Protein AF-A0A955SHJ6-F1 (afdb_monomer_lite)

Foldseek 3Di:
DQDPVQQLDDPDPQDDGNLLLLLLLLLLLQVLQACFQPNHHGPPDPLCNLVNDDVVRVHDGDDSDPVSDDDSVVSVVSNVVSVVNSVVVVVVDDPVQFQPAGPHDDDPVCCVQRVGNVSSVVVSVVSVVVSVVVNVVSRVVVD

Sequence (143 aa):
KVKPEDRFHQLKEGKAHPLWLLGHLANTIDVVGNLWTYNQQPIVAKKYKLKFAPDFANGDPITTDPENYPRWEELLEDYATGFDAFLKNVRETQDAELPESPRGPVREDRKDFFNSIGKNIQVMILHDTHHRGQMAMISKLNG

Secondary structure (DSSP, 8-state):
---GGGTT--SSTTS--HHHHHHHHHHHIIIIIIIIIH-PPP-S-GGGTTTTS-GGGTPPPP---GGGS--HHHHHHHHHHHHHHHHHHHHH--GGGTTSPPSS---GGGTTTS-SHHHHHHHHHHHHHHHHHHHHHHHHH--

Structure (mmCIF, N/CA/C/O backbone):
data_AF-A0A955SHJ6-F1
#
_entry.id   AF-A0A955SHJ6-F1
#
loop_
_atom_site.group_PDB
_atom_site.id
_atom_site.type_symbol
_atom_site.label_atom_id
_atom_site.label_alt_id
_atom_site.label_comp_id
_atom_site.label_asym_id
_atom_site.label_entity_id
_atom_site.label_seq_id
_atom_site.pdbx_PDB_ins_code
_atom_site.Cartn_x
_atom_site.Cartn_y
_atom_site.Cartn_z
_atom_site.occupancy
_atom_site.B_iso_or_equiv
_atom_site.auth_seq_id
_atom_site.auth_comp_id
_atom_site.auth_asym_id
_atom_site.auth_atom_id
_atom_site.pdbx_PDB_model_nu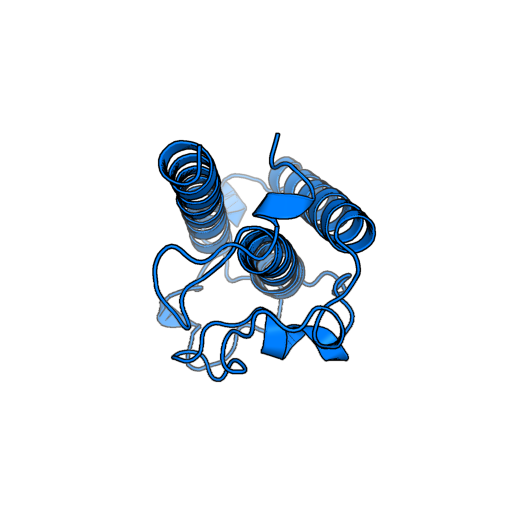m
ATOM 1 N N . LYS A 1 1 ? 19.490 -0.659 -5.091 1.00 71.00 1 LYS A N 1
ATOM 2 C CA . LYS A 1 1 ? 18.636 0.411 -5.663 1.00 71.00 1 LYS A CA 1
ATOM 3 C C . LYS A 1 1 ? 18.292 -0.008 -7.085 1.00 71.00 1 LYS A C 1
ATOM 5 O O . LYS A 1 1 ? 19.209 -0.441 -7.768 1.00 71.00 1 LYS A O 1
ATOM 10 N N . VAL A 1 2 ? 17.019 0.056 -7.480 1.00 84.75 2 VAL A N 1
ATOM 11 C CA . VAL A 1 2 ? 16.579 -0.268 -8.851 1.00 84.75 2 VAL A CA 1
ATOM 12 C C . VAL A 1 2 ? 17.128 0.799 -9.798 1.00 84.75 2 VAL A C 1
ATOM 14 O O . VAL A 1 2 ? 16.984 1.989 -9.498 1.00 84.75 2 VAL A O 1
ATOM 17 N N . LYS A 1 3 ? 17.795 0.402 -10.887 1.00 89.12 3 LYS A N 1
ATOM 18 C CA . LYS A 1 3 ? 18.323 1.356 -11.871 1.00 89.12 3 LYS A CA 1
ATOM 19 C C . LYS A 1 3 ? 17.189 1.879 -12.768 1.00 89.12 3 LYS A C 1
ATOM 21 O O . LYS A 1 3 ? 16.193 1.171 -12.923 1.00 89.12 3 LYS A O 1
ATOM 26 N N . PRO A 1 4 ? 17.280 3.098 -13.333 1.00 91.00 4 PRO A N 1
ATOM 27 C CA . PRO A 1 4 ? 16.224 3.660 -14.179 1.00 91.00 4 PRO A CA 1
ATOM 28 C C . PRO A 1 4 ? 15.768 2.746 -15.322 1.00 91.00 4 PRO A C 1
ATOM 30 O O . PRO A 1 4 ? 14.566 2.589 -15.528 1.00 91.00 4 PRO A O 1
ATOM 33 N N . GLU A 1 5 ? 16.711 2.095 -15.996 1.00 89.31 5 GLU A N 1
ATOM 34 C CA . GLU A 1 5 ? 16.482 1.153 -17.092 1.00 89.31 5 GLU A CA 1
ATOM 35 C C . GLU A 1 5 ? 15.718 -0.114 -16.664 1.00 89.31 5 GLU A C 1
ATOM 37 O O . GLU A 1 5 ? 15.018 -0.717 -17.473 1.00 89.31 5 GLU A O 1
ATOM 42 N N . ASP A 1 6 ? 15.769 -0.470 -15.378 1.00 91.31 6 ASP A N 1
ATOM 43 C CA . ASP A 1 6 ? 15.144 -1.681 -14.837 1.00 91.31 6 ASP A CA 1
ATOM 44 C C . ASP A 1 6 ? 13.707 -1.440 -14.339 1.00 91.31 6 ASP A C 1
ATOM 46 O O . ASP A 1 6 ? 12.991 -2.385 -14.006 1.00 91.31 6 ASP A O 1
ATOM 50 N N . ARG A 1 7 ? 13.251 -0.180 -14.253 1.00 94.69 7 ARG A N 1
ATOM 51 C CA . ARG A 1 7 ? 11.968 0.191 -13.611 1.00 94.69 7 ARG A CA 1
ATOM 52 C C . ARG A 1 7 ? 10.742 -0.450 -14.277 1.00 94.69 7 ARG A C 1
ATOM 54 O O . ARG A 1 7 ? 9.740 -0.708 -13.601 1.00 94.69 7 ARG A O 1
ATOM 61 N N . PHE A 1 8 ? 10.833 -0.725 -15.575 1.00 95.62 8 PHE A N 1
ATOM 62 C CA . PHE A 1 8 ? 9.786 -1.356 -16.386 1.00 95.62 8 PHE A CA 1
ATOM 63 C C . PHE A 1 8 ? 10.112 -2.802 -16.779 1.00 95.62 8 PHE A C 1
ATOM 65 O O . PHE A 1 8 ? 9.342 -3.425 -17.505 1.00 95.62 8 PHE A O 1
ATOM 72 N N . HIS A 1 9 ? 11.223 -3.362 -16.293 1.00 94.56 9 HIS A N 1
ATOM 73 C CA . HIS A 1 9 ? 11.598 -4.727 -16.629 1.00 94.56 9 HIS A CA 1
ATOM 74 C C . HIS A 1 9 ? 10.624 -5.741 -16.014 1.00 94.56 9 HIS A C 1
ATOM 76 O O . HIS A 1 9 ? 10.391 -5.756 -14.802 1.00 94.56 9 HIS A O 1
ATOM 82 N N . GLN A 1 10 ? 10.093 -6.623 -16.859 1.00 94.25 10 GLN A N 1
ATOM 83 C CA . GLN A 1 10 ? 9.246 -7.742 -16.468 1.00 94.25 10 GLN A CA 1
ATOM 84 C C . GLN A 1 10 ? 10.001 -9.058 -16.682 1.00 94.25 10 GLN A C 1
ATOM 86 O O . GLN A 1 10 ? 10.444 -9.341 -17.791 1.00 94.25 10 GLN A O 1
ATOM 91 N N . LEU A 1 11 ? 10.058 -9.917 -15.656 1.00 92.25 11 LEU A N 1
ATOM 92 C CA . LEU A 1 11 ? 10.607 -11.279 -15.802 1.00 92.25 11 LEU A CA 1
ATOM 93 C C . LEU A 1 11 ? 9.762 -12.156 -16.742 1.00 92.25 11 LEU A C 1
ATOM 95 O O . LEU A 1 11 ? 10.235 -13.150 -17.285 1.00 92.25 11 LEU A O 1
ATOM 99 N N . LYS A 1 12 ? 8.481 -11.808 -16.890 1.00 93.12 12 LYS A N 1
ATOM 100 C CA . LYS A 1 12 ? 7.540 -12.391 -17.843 1.00 93.12 12 LYS A CA 1
ATOM 101 C C . LYS A 1 12 ? 6.519 -11.327 -18.223 1.00 93.12 12 LYS A C 1
ATOM 103 O O . LYS A 1 12 ? 6.046 -10.611 -17.343 1.00 93.12 12 LYS A O 1
ATOM 108 N N . GLU A 1 13 ? 6.155 -11.274 -19.499 1.00 93.00 13 GLU A N 1
ATOM 109 C CA . GLU A 1 13 ? 5.153 -10.339 -20.016 1.00 93.00 13 GLU A CA 1
ATOM 110 C C . GLU A 1 13 ? 3.867 -10.345 -19.171 1.00 93.00 13 GLU A C 1
ATOM 112 O O . GLU A 1 13 ? 3.374 -11.399 -18.747 1.00 93.00 13 GLU A O 1
ATOM 117 N N . GLY A 1 14 ? 3.364 -9.145 -18.875 1.00 91.06 14 GLY A N 1
ATOM 118 C CA . GLY A 1 14 ? 2.160 -8.936 -18.067 1.00 91.06 14 GLY A CA 1
ATOM 119 C C . GLY A 1 14 ? 2.342 -9.207 -16.569 1.00 91.06 14 GLY A C 1
ATOM 120 O O . GLY A 1 14 ? 1.368 -9.177 -15.818 1.00 91.06 14 GLY A O 1
ATOM 121 N N . LYS A 1 15 ? 3.564 -9.491 -16.098 1.00 92.62 15 LYS A N 1
ATOM 122 C CA . LYS A 1 15 ? 3.873 -9.587 -14.664 1.00 92.62 15 LYS A CA 1
ATOM 123 C C . LYS A 1 15 ? 4.396 -8.269 -14.113 1.00 92.62 15 LYS A C 1
ATOM 125 O O . LYS A 1 15 ? 4.802 -7.369 -14.838 1.00 92.62 15 LYS A O 1
ATOM 130 N N . ALA A 1 16 ? 4.352 -8.159 -12.792 1.00 95.06 16 ALA A N 1
ATOM 131 C CA . ALA A 1 16 ? 4.775 -6.962 -12.093 1.00 95.06 16 ALA A CA 1
ATOM 132 C C . ALA A 1 16 ? 6.238 -6.607 -12.413 1.00 95.06 16 ALA A C 1
ATOM 134 O O . ALA A 1 16 ? 7.121 -7.464 -12.353 1.00 95.06 16 ALA A O 1
ATOM 135 N N . HIS A 1 17 ? 6.470 -5.333 -12.720 1.00 95.81 17 HIS A N 1
ATOM 136 C CA . HIS A 1 17 ? 7.790 -4.711 -12.820 1.00 95.81 17 HIS A CA 1
ATOM 137 C C . HIS A 1 17 ? 8.020 -3.791 -11.606 1.00 95.81 17 HIS A C 1
ATOM 139 O O . HIS A 1 17 ? 7.062 -3.481 -10.888 1.00 95.81 17 HIS A O 1
ATOM 145 N N . PRO A 1 18 ? 9.256 -3.329 -11.337 1.00 96.81 18 PRO A N 1
ATOM 146 C CA . PRO A 1 18 ? 9.554 -2.559 -10.130 1.00 96.81 18 PRO A CA 1
ATOM 147 C C . PRO A 1 18 ? 8.703 -1.299 -9.941 1.00 96.81 18 PRO A C 1
ATOM 149 O O . PRO A 1 18 ? 8.295 -1.015 -8.819 1.00 96.81 18 PRO A O 1
ATOM 152 N N . LEU A 1 19 ? 8.399 -0.557 -11.012 1.00 97.19 19 LEU A N 1
ATOM 153 C CA . LEU A 1 19 ? 7.551 0.637 -10.919 1.00 97.19 19 LEU A CA 1
ATOM 154 C C . LEU A 1 19 ? 6.113 0.286 -10.522 1.00 97.19 19 LEU A C 1
ATOM 156 O O . LEU A 1 19 ? 5.551 0.930 -9.638 1.00 97.19 19 LEU A O 1
ATOM 160 N N . TRP A 1 20 ? 5.547 -0.772 -11.109 1.00 97.62 20 TRP A N 1
ATOM 161 C CA . TRP A 1 20 ? 4.229 -1.261 -10.713 1.00 97.62 20 TRP A CA 1
ATOM 162 C C . TRP A 1 20 ? 4.226 -1.721 -9.256 1.00 97.62 20 TRP A C 1
ATOM 164 O O . TRP A 1 20 ? 3.305 -1.391 -8.521 1.00 97.62 20 TRP A O 1
ATOM 174 N N . LEU A 1 21 ? 5.270 -2.429 -8.807 1.00 97.62 21 LEU A N 1
ATOM 175 C CA . LEU A 1 21 ? 5.382 -2.895 -7.420 1.00 97.62 21 LEU A CA 1
ATOM 176 C C . LEU A 1 21 ? 5.468 -1.742 -6.422 1.00 97.62 21 LEU A C 1
ATOM 178 O O . LEU A 1 21 ? 4.824 -1.803 -5.379 1.00 97.62 21 LEU A O 1
ATOM 182 N N . LEU A 1 22 ? 6.220 -0.687 -6.738 1.00 97.81 22 LEU A N 1
ATOM 183 C CA . LEU A 1 22 ? 6.290 0.496 -5.887 1.00 97.81 22 LEU A CA 1
ATOM 184 C C . LEU A 1 22 ? 4.925 1.189 -5.784 1.00 97.81 22 LEU A C 1
ATOM 186 O O . LEU A 1 22 ? 4.476 1.491 -4.681 1.00 97.81 22 LEU A O 1
ATOM 190 N N . GLY A 1 23 ? 4.234 1.383 -6.908 1.00 97.62 23 GLY A N 1
ATOM 191 C CA . GLY A 1 23 ? 2.886 1.948 -6.889 1.00 97.62 23 GLY A CA 1
ATOM 192 C C . GLY A 1 23 ? 1.856 1.032 -6.223 1.00 97.62 23 GLY A C 1
ATOM 193 O O . GLY A 1 23 ? 0.975 1.515 -5.518 1.00 97.62 23 GLY A O 1
ATOM 194 N N . HIS A 1 24 ? 1.993 -0.289 -6.358 1.00 97.81 24 HIS A N 1
ATOM 195 C CA . HIS A 1 24 ? 1.178 -1.279 -5.651 1.00 97.81 24 HIS A CA 1
ATOM 196 C C . HIS A 1 24 ? 1.362 -1.187 -4.138 1.00 97.81 24 HIS A C 1
ATOM 198 O O . HIS A 1 24 ? 0.376 -1.188 -3.399 1.00 97.81 24 HIS A O 1
ATOM 204 N N . LEU A 1 25 ? 2.604 -1.051 -3.673 1.00 97.94 25 LEU A N 1
ATOM 205 C CA . LEU A 1 25 ? 2.914 -0.815 -2.267 1.00 97.94 25 LEU A CA 1
ATOM 206 C C . LEU A 1 25 ? 2.309 0.506 -1.780 1.00 97.94 25 LEU A C 1
ATOM 208 O O . LEU A 1 25 ? 1.592 0.494 -0.781 1.00 97.94 25 LEU A O 1
ATOM 212 N N . ALA A 1 26 ? 2.519 1.606 -2.513 1.00 98.00 26 ALA A N 1
ATOM 213 C CA . ALA A 1 26 ? 1.952 2.921 -2.198 1.00 98.00 26 ALA A CA 1
ATOM 214 C C . ALA A 1 26 ? 0.417 2.883 -2.111 1.00 98.00 26 ALA A C 1
ATOM 216 O O . ALA A 1 26 ? -0.178 3.326 -1.135 1.00 98.00 26 ALA A O 1
ATOM 217 N N . ASN A 1 27 ? -0.248 2.286 -3.097 1.00 97.31 27 ASN A N 1
ATOM 218 C CA . ASN A 1 27 ? -1.703 2.182 -3.115 1.00 97.31 27 ASN A CA 1
ATOM 219 C C . ASN A 1 27 ? -2.234 1.261 -2.006 1.00 97.31 27 ASN A C 1
ATOM 221 O O . ASN A 1 27 ? -3.267 1.552 -1.408 1.00 97.31 27 ASN A O 1
ATOM 225 N N . THR A 1 28 ? -1.548 0.155 -1.706 1.00 96.94 28 THR A N 1
ATOM 226 C CA . THR A 1 28 ? -2.023 -0.793 -0.686 1.00 96.94 28 THR A CA 1
ATOM 227 C C . THR A 1 28 ? -1.870 -0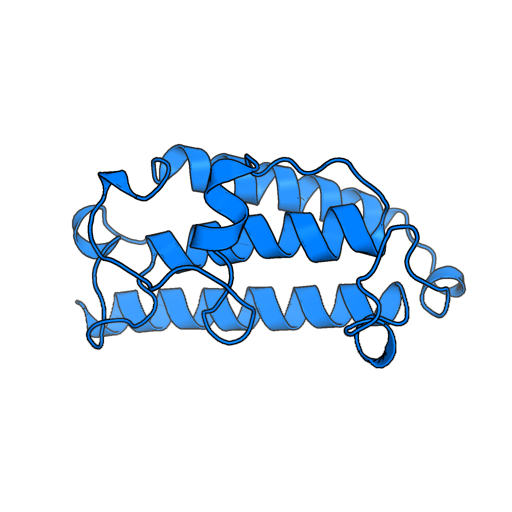.224 0.721 1.00 96.94 28 THR A C 1
ATOM 229 O O . THR A 1 28 ? -2.808 -0.341 1.509 1.00 96.94 28 THR A O 1
ATOM 232 N N . ILE A 1 29 ? -0.751 0.444 1.037 1.00 97.56 29 ILE A N 1
ATOM 233 C CA . ILE A 1 29 ? -0.592 1.121 2.334 1.00 97.56 29 ILE A CA 1
ATOM 234 C C . ILE A 1 29 ? -1.634 2.225 2.510 1.00 97.56 29 ILE A C 1
ATOM 236 O O . ILE A 1 29 ? -2.207 2.368 3.586 1.00 97.56 29 ILE A O 1
ATOM 240 N N . ASP A 1 30 ? -1.951 2.938 1.435 1.00 96.38 30 ASP A N 1
ATOM 241 C CA . ASP A 1 30 ? -2.912 4.029 1.448 1.00 96.38 30 ASP A CA 1
ATOM 242 C C . ASP A 1 30 ? -4.363 3.540 1.612 1.00 96.38 30 ASP A C 1
ATOM 244 O O . ASP A 1 30 ? -5.136 4.077 2.405 1.00 96.38 30 ASP A O 1
ATOM 248 N N . VAL A 1 31 ? -4.741 2.463 0.917 1.00 95.69 31 VAL A N 1
ATOM 249 C CA . VAL A 1 31 ? -6.095 1.897 0.995 1.00 95.69 31 VAL A CA 1
ATOM 250 C C . VAL A 1 31 ? -6.295 1.069 2.260 1.00 95.69 31 VAL A C 1
ATOM 252 O O . VAL A 1 31 ? -7.256 1.294 2.989 1.00 95.69 31 VAL A O 1
ATOM 255 N N . VAL A 1 32 ? -5.431 0.092 2.524 1.00 96.62 32 VAL A N 1
ATOM 256 C CA . VAL A 1 32 ? -5.635 -0.860 3.624 1.00 96.62 32 VAL A CA 1
ATOM 257 C C . VAL A 1 32 ? -5.120 -0.276 4.935 1.00 96.62 32 VAL A C 1
ATOM 259 O O . VAL A 1 32 ? -5.844 -0.260 5.930 1.00 96.62 32 VAL A O 1
ATOM 262 N N . GLY A 1 33 ? -3.887 0.231 4.944 1.00 97.44 33 GLY A N 1
ATOM 263 C CA . GLY A 1 33 ? -3.273 0.805 6.139 1.00 97.44 33 GLY A CA 1
ATOM 264 C C . GLY A 1 33 ? -3.964 2.098 6.565 1.00 97.44 33 GLY A C 1
ATOM 265 O O . GLY A 1 33 ? -4.550 2.171 7.638 1.00 97.44 33 GLY A O 1
ATOM 266 N N . ASN A 1 34 ? -3.950 3.118 5.718 1.00 98.06 34 ASN A N 1
ATOM 267 C CA . ASN A 1 34 ? -4.423 4.448 6.093 1.00 98.06 34 ASN A CA 1
ATOM 268 C C . ASN A 1 34 ? -5.952 4.553 6.066 1.00 98.06 34 ASN A C 1
ATOM 270 O O . ASN A 1 34 ? -6.563 4.854 7.095 1.00 98.06 34 ASN A O 1
ATOM 274 N N . LEU A 1 35 ? -6.589 4.273 4.927 1.00 97.62 35 LEU A N 1
ATOM 275 C CA . LEU A 1 35 ? -8.033 4.449 4.785 1.00 97.62 35 LEU A CA 1
ATOM 276 C C . LEU A 1 35 ? -8.829 3.402 5.570 1.00 97.62 35 LEU A C 1
ATOM 278 O O . LEU A 1 35 ? -9.644 3.768 6.404 1.00 97.62 35 LEU A O 1
ATOM 282 N N . TRP A 1 36 ? -8.644 2.107 5.327 1.00 97.69 36 TRP A N 1
ATOM 283 C CA . TRP A 1 36 ? -9.484 1.083 5.958 1.00 97.69 36 TRP A CA 1
ATOM 284 C C . TRP A 1 36 ? -9.195 0.917 7.446 1.00 97.69 36 TRP A C 1
ATOM 286 O O . TRP A 1 36 ? -10.131 0.834 8.236 1.00 97.69 36 TRP A O 1
ATOM 296 N N . THR A 1 37 ? -7.923 0.888 7.845 1.00 98.19 37 THR A N 1
ATOM 297 C CA . THR A 1 37 ? -7.566 0.641 9.252 1.00 98.19 37 THR A CA 1
ATOM 298 C C . THR A 1 37 ? -7.782 1.872 10.121 1.00 98.19 37 THR A C 1
ATOM 300 O O . THR A 1 37 ? -8.379 1.757 11.190 1.00 98.19 37 THR A O 1
ATOM 303 N N . TYR A 1 38 ? -7.367 3.049 9.646 1.00 98.31 38 TYR A N 1
ATOM 304 C CA . TYR A 1 38 ? -7.324 4.270 10.457 1.00 98.31 38 TYR A CA 1
ATOM 305 C C . TYR A 1 38 ? -8.221 5.410 9.961 1.00 98.31 38 TYR A C 1
ATOM 307 O O . TYR A 1 38 ? -8.188 6.498 10.538 1.00 98.31 38 TYR A O 1
ATOM 315 N N . ASN A 1 39 ? -9.038 5.175 8.928 1.00 97.88 39 ASN A N 1
ATOM 316 C CA . ASN A 1 39 ? -9.947 6.163 8.336 1.00 97.88 39 ASN A CA 1
ATOM 317 C C . ASN A 1 39 ? -9.258 7.467 7.897 1.00 97.88 39 ASN A C 1
ATOM 319 O O . ASN A 1 39 ? -9.823 8.555 8.003 1.00 97.88 39 ASN A O 1
ATOM 323 N N . GLN A 1 40 ? -8.015 7.363 7.432 1.00 97.50 40 GLN A N 1
ATOM 324 C CA . GLN A 1 40 ? -7.250 8.498 6.929 1.00 97.50 40 GLN A CA 1
ATOM 325 C C . GLN A 1 40 ? -7.553 8.759 5.451 1.00 97.50 40 GLN A C 1
ATOM 327 O O . GLN A 1 40 ? -7.968 7.865 4.709 1.00 97.50 40 GLN A O 1
ATOM 332 N N . GLN A 1 41 ? -7.345 10.003 5.019 1.00 94.00 41 GLN A N 1
ATOM 333 C CA . GLN A 1 41 ? -7.543 10.368 3.620 1.00 94.00 41 GLN A CA 1
ATOM 334 C C . GLN A 1 41 ? -6.459 9.744 2.728 1.00 94.00 41 GLN A C 1
ATOM 336 O O . GLN A 1 41 ? -5.283 9.824 3.083 1.00 94.00 41 GLN A O 1
ATOM 341 N N . PRO A 1 42 ? -6.837 9.167 1.572 1.00 91.00 42 PRO A N 1
ATOM 342 C CA . PRO A 1 42 ? -5.879 8.611 0.627 1.00 91.00 42 PRO A CA 1
ATOM 343 C C . PRO A 1 42 ? -4.944 9.673 0.033 1.00 91.00 42 PRO A C 1
ATOM 345 O O . PRO A 1 42 ? -5.411 10.728 -0.402 1.00 91.00 42 PRO A O 1
ATOM 348 N N . ILE A 1 43 ? -3.655 9.360 -0.051 1.00 94.00 43 ILE A N 1
ATOM 349 C CA . ILE A 1 43 ? -2.605 10.159 -0.699 1.00 94.00 43 ILE A CA 1
ATOM 350 C C . ILE A 1 43 ? -2.524 9.839 -2.195 1.00 94.00 43 ILE A C 1
ATOM 352 O O . ILE A 1 43 ? -2.450 10.748 -3.023 1.00 94.00 43 ILE A O 1
ATOM 356 N N . VAL A 1 44 ? -2.605 8.556 -2.567 1.00 93.56 44 VAL A N 1
ATOM 357 C CA . VAL A 1 44 ? -2.443 8.126 -3.960 1.00 93.56 44 VAL A CA 1
ATOM 358 C C . VAL A 1 44 ? -3.607 8.649 -4.794 1.00 93.56 44 VAL A C 1
ATOM 360 O O . VAL A 1 44 ? -4.787 8.361 -4.536 1.00 93.56 44 VAL A O 1
ATOM 363 N N . ALA A 1 45 ? -3.275 9.396 -5.849 1.00 93.00 45 ALA A N 1
ATOM 364 C CA . ALA A 1 45 ? -4.270 10.027 -6.701 1.00 93.00 45 ALA A CA 1
ATOM 365 C C . ALA A 1 45 ? -5.257 8.996 -7.273 1.00 93.00 45 ALA A C 1
ATOM 367 O O . ALA A 1 45 ? -4.879 7.962 -7.831 1.00 93.00 45 ALA A O 1
ATOM 368 N N . LYS A 1 46 ? -6.557 9.315 -7.199 1.00 92.31 46 LYS A N 1
ATOM 369 C CA . LYS A 1 46 ? -7.657 8.399 -7.552 1.00 92.31 46 LYS A CA 1
ATOM 370 C C . LYS A 1 46 ? -7.501 7.743 -8.931 1.00 92.31 46 LYS A C 1
ATOM 372 O O . LYS A 1 46 ? -7.844 6.573 -9.073 1.00 92.31 46 LYS A O 1
ATOM 377 N N . LYS A 1 47 ? -6.966 8.471 -9.921 1.00 93.50 47 LYS A N 1
ATOM 378 C CA . LYS A 1 47 ? -6.756 7.971 -11.292 1.00 93.50 47 LYS A CA 1
ATOM 379 C C . LYS A 1 47 ? -5.783 6.788 -11.389 1.00 93.50 47 LYS A C 1
ATOM 381 O O . LYS A 1 47 ? -5.866 6.033 -12.348 1.00 93.50 47 LYS A O 1
ATOM 386 N N . TYR A 1 48 ? -4.902 6.602 -10.404 1.00 93.31 48 TYR A N 1
ATOM 387 C CA . TYR A 1 48 ? -3.899 5.534 -10.406 1.00 93.31 48 TYR A CA 1
ATOM 388 C C . TYR A 1 48 ? -4.280 4.323 -9.549 1.00 93.31 48 TYR A C 1
ATOM 390 O O . TYR A 1 48 ? -3.616 3.294 -9.619 1.00 93.31 48 TYR A O 1
ATOM 398 N N . LYS A 1 49 ? -5.372 4.391 -8.776 1.00 91.06 49 LYS A N 1
ATOM 399 C CA . LYS A 1 49 ? -5.751 3.306 -7.854 1.00 91.06 49 LYS A CA 1
ATOM 400 C C . LYS A 1 49 ? -5.962 1.964 -8.556 1.00 91.06 49 LYS A C 1
ATOM 402 O O . LYS A 1 49 ? -5.505 0.941 -8.060 1.00 91.06 49 LYS A O 1
ATOM 407 N N . LEU A 1 50 ? -6.620 1.968 -9.718 1.00 93.56 50 LEU A N 1
ATOM 408 C CA . LEU A 1 50 ? -6.847 0.746 -10.500 1.00 93.56 50 LEU A CA 1
ATOM 409 C C . LEU A 1 50 ? -5.577 0.254 -11.203 1.00 93.56 50 LEU A C 1
ATOM 411 O O . LEU A 1 50 ? -5.401 -0.951 -11.342 1.00 93.56 50 LEU A O 1
ATOM 415 N N . LYS A 1 51 ? -4.653 1.158 -11.557 1.00 94.62 51 LYS A N 1
ATOM 416 C CA . LYS A 1 51 ? -3.353 0.808 -12.158 1.00 94.62 51 LYS A CA 1
ATOM 417 C C . LYS A 1 51 ? -2.482 -0.021 -11.221 1.00 94.62 51 LYS A C 1
ATOM 419 O O . LYS A 1 51 ? -1.672 -0.815 -11.682 1.00 94.62 51 LYS A O 1
ATOM 424 N N . PHE A 1 52 ? -2.655 0.167 -9.915 1.00 96.12 52 PHE A N 1
ATOM 425 C CA . PHE A 1 52 ? -1.875 -0.484 -8.865 1.00 96.12 52 PHE A CA 1
ATOM 426 C C . PHE A 1 52 ? -2.668 -1.517 -8.061 1.00 96.12 52 PHE A C 1
ATOM 428 O O . PHE A 1 52 ? -2.182 -2.022 -7.048 1.00 96.12 52 PHE A O 1
ATOM 435 N N . ALA A 1 53 ? -3.886 -1.844 -8.488 1.00 91.75 53 ALA A N 1
ATOM 436 C CA . ALA A 1 53 ? -4.601 -3.014 -8.006 1.00 91.75 53 ALA A CA 1
ATOM 437 C C . ALA A 1 53 ? -4.234 -4.222 -8.884 1.00 91.75 53 ALA A C 1
ATOM 439 O O . ALA A 1 53 ? -4.014 -4.055 -10.082 1.00 91.75 53 ALA A O 1
ATOM 440 N N . PRO A 1 54 ? -4.148 -5.440 -8.329 1.00 82.94 54 PRO A N 1
ATOM 441 C CA . PRO A 1 54 ? -3.989 -6.626 -9.155 1.00 82.94 54 PRO A CA 1
ATOM 442 C C . PRO A 1 54 ? -5.264 -6.897 -9.968 1.00 82.94 54 PRO A C 1
ATOM 444 O O . PRO A 1 54 ? -6.374 -6.582 -9.535 1.00 82.94 54 PRO A O 1
ATOM 447 N N . ASP A 1 55 ? -5.103 -7.532 -11.124 1.00 76.12 55 ASP A N 1
ATOM 448 C CA . ASP A 1 55 ? -6.175 -7.900 -12.058 1.00 76.12 55 ASP A CA 1
ATOM 449 C C . ASP A 1 55 ? -7.311 -8.696 -11.390 1.00 76.12 55 ASP A C 1
ATOM 451 O O . ASP A 1 55 ? -8.484 -8.345 -11.516 1.00 76.12 55 ASP A O 1
ATOM 455 N N . PHE A 1 56 ? -6.977 -9.695 -10.569 1.00 71.88 56 PHE A N 1
ATOM 456 C CA . PHE A 1 56 ? -7.943 -10.493 -9.805 1.00 71.88 56 PHE A CA 1
ATOM 457 C C . PHE A 1 56 ? -8.714 -9.685 -8.745 1.00 71.88 56 PHE A C 1
ATOM 459 O O . PHE A 1 56 ? -9.653 -10.194 -8.132 1.00 71.88 56 PHE A O 1
ATOM 466 N N . ALA A 1 57 ? -8.314 -8.437 -8.492 1.00 77.06 57 ALA A N 1
ATOM 467 C CA . ALA A 1 57 ? -9.005 -7.487 -7.628 1.00 77.06 57 ALA A CA 1
ATOM 468 C C . ALA A 1 57 ? -9.624 -6.314 -8.414 1.00 77.06 57 ALA A C 1
ATOM 470 O O . ALA A 1 57 ? -9.879 -5.262 -7.823 1.00 77.06 57 ALA A O 1
ATOM 471 N N . ASN A 1 58 ? -9.912 -6.513 -9.708 1.00 85.19 58 ASN A N 1
ATOM 472 C CA . ASN A 1 58 ? -10.447 -5.523 -10.653 1.00 85.19 58 ASN A CA 1
ATOM 473 C C . ASN A 1 58 ? -9.467 -4.387 -10.991 1.00 85.19 58 ASN A C 1
ATOM 475 O O . ASN A 1 58 ? -9.893 -3.260 -11.246 1.00 85.19 58 ASN A O 1
ATOM 479 N N . GLY A 1 59 ? -8.165 -4.666 -10.939 1.00 90.75 59 GLY A N 1
ATOM 480 C CA . GLY A 1 59 ? -7.136 -3.754 -11.424 1.00 90.75 59 GLY A CA 1
ATOM 481 C C . GLY A 1 59 ? -6.990 -3.766 -12.943 1.00 90.75 59 GLY A C 1
ATOM 482 O O . GLY A 1 59 ? -7.433 -4.694 -13.623 1.00 90.75 59 GLY A O 1
ATOM 483 N N . ASP A 1 60 ? -6.336 -2.732 -13.462 1.00 93.38 60 ASP A N 1
ATOM 484 C CA . ASP A 1 60 ? -5.982 -2.653 -14.876 1.00 93.38 60 ASP A CA 1
ATOM 485 C C . ASP A 1 60 ? -4.857 -3.657 -15.204 1.00 93.38 60 ASP A C 1
ATOM 487 O O . ASP A 1 60 ? -4.001 -3.926 -14.353 1.00 93.38 60 ASP A O 1
ATOM 491 N N . PRO A 1 61 ? -4.793 -4.187 -16.441 1.00 92.56 61 PRO A N 1
ATOM 492 C CA . PRO A 1 61 ? -3.670 -5.012 -16.872 1.00 92.56 61 PRO A CA 1
ATOM 493 C C . PRO A 1 61 ? -2.329 -4.283 -16.723 1.00 92.56 61 PRO A C 1
ATOM 495 O O . PRO A 1 61 ? -2.192 -3.117 -17.103 1.00 92.56 61 PRO A O 1
ATOM 498 N N . ILE A 1 62 ? -1.320 -4.992 -16.214 1.00 94.62 62 ILE A N 1
ATOM 499 C CA . ILE A 1 62 ? 0.037 -4.453 -16.080 1.00 94.62 62 ILE A CA 1
ATOM 500 C C . ILE A 1 62 ? 0.626 -4.235 -17.476 1.00 94.62 62 ILE A C 1
ATOM 502 O O . ILE A 1 62 ? 0.730 -5.169 -18.270 1.00 94.62 62 ILE A O 1
ATOM 506 N N . THR A 1 63 ? 1.064 -3.010 -17.744 1.00 93.75 63 THR A N 1
ATOM 507 C CA . THR A 1 63 ? 1.733 -2.598 -18.986 1.00 93.75 63 THR A CA 1
ATOM 508 C C . THR A 1 63 ? 3.132 -2.062 -18.693 1.00 93.75 63 THR A C 1
ATOM 510 O O . THR A 1 63 ? 3.396 -1.627 -17.576 1.00 93.75 63 THR A O 1
ATOM 513 N N . THR A 1 64 ? 4.022 -2.071 -19.683 1.00 94.88 64 THR A N 1
ATOM 514 C CA . THR A 1 64 ? 5.339 -1.413 -19.624 1.00 94.88 64 THR A CA 1
ATOM 515 C C . THR A 1 64 ? 5.328 0.000 -20.215 1.00 94.88 64 THR A C 1
ATOM 517 O O . THR A 1 64 ? 6.380 0.626 -20.302 1.00 94.88 64 THR A O 1
ATOM 520 N N . ASP A 1 65 ? 4.168 0.498 -20.649 1.00 94.75 65 ASP A N 1
ATOM 521 C CA . ASP A 1 65 ? 4.011 1.857 -21.169 1.00 94.75 65 ASP A CA 1
ATOM 522 C C . ASP A 1 65 ? 4.167 2.897 -20.039 1.00 94.75 65 ASP A C 1
ATOM 524 O O . ASP A 1 65 ? 3.357 2.901 -19.104 1.00 94.75 65 ASP A O 1
ATOM 528 N N . PRO A 1 66 ? 5.183 3.779 -20.092 1.00 92.19 66 PRO A N 1
ATOM 529 C CA . PRO A 1 66 ? 5.431 4.759 -19.041 1.00 92.19 66 PRO A CA 1
ATOM 530 C C . PRO A 1 66 ? 4.302 5.784 -18.875 1.00 92.19 66 PRO A C 1
ATOM 532 O O . PRO A 1 66 ? 4.084 6.239 -17.755 1.00 92.19 66 PRO A O 1
ATOM 535 N N . GLU A 1 67 ? 3.539 6.098 -19.927 1.00 93.94 67 GLU A N 1
ATOM 536 C CA . GLU A 1 67 ? 2.452 7.091 -19.874 1.00 93.94 67 GLU A CA 1
ATOM 537 C C . GLU A 1 67 ? 1.249 6.615 -19.040 1.00 93.94 67 GLU A C 1
ATOM 539 O O . GLU A 1 67 ? 0.387 7.402 -18.645 1.00 93.94 67 GLU A O 1
ATOM 544 N N . ASN A 1 68 ? 1.186 5.317 -18.726 1.00 94.06 68 ASN A N 1
ATOM 545 C CA . ASN A 1 68 ? 0.134 4.742 -17.890 1.00 94.06 68 ASN A CA 1
ATOM 546 C C . ASN A 1 68 ? 0.346 4.963 -16.383 1.00 94.06 68 ASN A C 1
ATOM 548 O O . ASN A 1 68 ? -0.572 4.687 -15.600 1.00 94.06 68 ASN A O 1
ATOM 552 N N . TYR A 1 69 ? 1.516 5.451 -15.963 1.00 96.00 69 TYR A N 1
ATOM 553 C CA . TYR A 1 69 ? 1.895 5.539 -14.555 1.00 96.00 69 TYR A CA 1
ATOM 554 C C . TYR A 1 69 ? 2.406 6.934 -14.156 1.00 96.00 69 TYR A C 1
ATOM 556 O O . TYR A 1 69 ? 2.854 7.702 -15.004 1.00 96.00 69 TYR A O 1
ATOM 564 N N . PRO A 1 70 ? 2.379 7.279 -12.852 1.00 96.00 70 PRO A N 1
ATOM 565 C CA . PRO A 1 70 ? 3.146 8.409 -12.341 1.00 96.00 70 PRO A CA 1
ATOM 566 C C . PRO A 1 70 ? 4.646 8.162 -12.499 1.00 96.00 70 PRO A C 1
ATOM 568 O O . PRO A 1 70 ? 5.108 7.028 -12.681 1.00 96.00 70 PRO A O 1
ATOM 571 N N . ARG A 1 71 ? 5.427 9.230 -12.344 1.00 96.62 71 ARG A N 1
ATOM 572 C CA . ARG A 1 71 ? 6.882 9.120 -12.328 1.00 96.62 71 ARG A CA 1
ATOM 573 C C . ARG A 1 71 ? 7.329 8.346 -11.094 1.00 96.62 71 ARG A C 1
ATOM 575 O O . ARG A 1 71 ? 6.696 8.366 -10.041 1.00 96.62 71 ARG A O 1
ATOM 582 N N . TRP A 1 72 ? 8.471 7.683 -11.224 1.00 96.12 72 TRP A N 1
ATOM 583 C CA . TRP A 1 72 ? 9.063 6.887 -10.150 1.00 96.12 72 TRP A CA 1
ATOM 584 C C . TRP A 1 72 ? 9.251 7.685 -8.855 1.00 96.12 72 TRP A C 1
ATOM 586 O O . TRP A 1 72 ? 9.006 7.179 -7.765 1.00 96.12 72 TRP A O 1
ATOM 596 N N . GLU A 1 73 ? 9.700 8.931 -8.977 1.00 96.94 73 GLU A N 1
ATOM 597 C CA . GLU A 1 73 ? 9.972 9.815 -7.849 1.00 96.94 73 GLU A CA 1
ATOM 598 C C . GLU A 1 73 ? 8.679 10.203 -7.114 1.00 96.94 73 GLU A C 1
ATOM 600 O O . GLU A 1 73 ? 8.675 10.229 -5.889 1.00 96.94 73 GLU A O 1
ATOM 605 N N . GLU A 1 74 ? 7.575 10.390 -7.845 1.00 96.88 74 GLU A N 1
ATOM 606 C CA . GLU A 1 74 ? 6.245 10.650 -7.269 1.00 96.88 74 GLU A CA 1
ATOM 607 C C . GLU A 1 74 ? 5.736 9.424 -6.503 1.00 96.88 74 GLU A C 1
ATOM 609 O O . GLU A 1 74 ? 5.242 9.544 -5.391 1.00 96.88 74 GLU A O 1
ATOM 614 N N . LEU A 1 75 ? 5.938 8.220 -7.046 1.00 97.00 75 LEU A N 1
ATOM 615 C CA . LEU A 1 75 ? 5.577 6.980 -6.355 1.00 97.00 75 LEU A CA 1
ATOM 616 C C . LEU A 1 75 ? 6.403 6.729 -5.091 1.00 97.00 75 LEU A C 1
ATOM 618 O O . LEU A 1 75 ? 5.893 6.168 -4.123 1.00 97.00 75 LEU A O 1
ATOM 622 N N . LEU A 1 76 ? 7.684 7.106 -5.101 1.00 97.00 76 LEU A N 1
ATOM 623 C CA . LEU A 1 76 ? 8.528 7.028 -3.910 1.00 97.00 76 LEU A CA 1
ATOM 624 C C . LEU A 1 76 ? 8.026 7.971 -2.818 1.00 97.00 76 LEU A C 1
ATOM 626 O O . LEU A 1 76 ? 8.012 7.577 -1.653 1.00 97.00 76 LEU A O 1
ATOM 630 N N . GLU A 1 77 ? 7.638 9.189 -3.194 1.00 97.94 77 GLU A N 1
ATOM 631 C CA . GLU A 1 77 ? 7.064 10.173 -2.279 1.00 97.94 77 GLU A CA 1
ATOM 632 C C . GLU A 1 77 ? 5.726 9.682 -1.716 1.00 97.94 77 GLU A C 1
ATOM 634 O O . GLU A 1 77 ? 5.605 9.558 -0.499 1.00 97.94 77 GLU A O 1
ATOM 639 N N . ASP A 1 78 ? 4.786 9.271 -2.574 1.00 97.44 78 ASP A N 1
ATOM 640 C CA . ASP A 1 78 ? 3.487 8.717 -2.168 1.00 97.44 78 ASP A CA 1
ATOM 641 C C . ASP A 1 78 ? 3.652 7.534 -1.201 1.00 97.44 78 ASP A C 1
ATOM 643 O O . ASP A 1 78 ? 2.984 7.461 -0.165 1.00 97.44 78 ASP A O 1
ATOM 647 N N . TYR A 1 79 ? 4.569 6.608 -1.511 1.00 97.88 79 TYR A N 1
ATOM 648 C CA . TYR A 1 79 ? 4.859 5.471 -0.643 1.00 97.88 79 TYR A CA 1
ATOM 649 C C . TYR A 1 79 ? 5.437 5.914 0.703 1.00 97.88 79 TYR A C 1
ATOM 651 O O . TYR A 1 79 ? 4.967 5.452 1.740 1.00 97.88 79 TYR A O 1
ATOM 659 N N . ALA A 1 80 ? 6.439 6.798 0.707 1.00 97.94 80 ALA A N 1
ATOM 660 C CA . ALA A 1 80 ? 7.073 7.266 1.936 1.00 97.94 80 ALA A CA 1
ATOM 661 C C . ALA A 1 80 ? 6.072 8.008 2.831 1.00 97.94 80 ALA A C 1
ATOM 663 O O . ALA A 1 80 ? 5.929 7.668 4.003 1.00 97.94 80 ALA A O 1
ATOM 664 N N . THR A 1 81 ? 5.315 8.953 2.268 1.00 98.12 81 THR A N 1
ATOM 665 C CA . THR A 1 81 ? 4.292 9.706 2.999 1.00 98.12 81 THR A CA 1
ATOM 666 C C . THR A 1 81 ? 3.192 8.789 3.530 1.00 98.12 81 THR A C 1
ATOM 668 O O . THR A 1 81 ? 2.811 8.898 4.697 1.00 98.12 81 THR A O 1
ATOM 671 N N . GLY A 1 82 ? 2.702 7.852 2.714 1.00 97.75 82 GLY A N 1
ATOM 672 C CA . GLY A 1 82 ? 1.678 6.896 3.132 1.00 97.75 82 GLY A CA 1
ATOM 673 C C . GLY A 1 82 ? 2.163 5.956 4.229 1.00 97.75 82 GLY A C 1
ATOM 674 O O . GLY A 1 82 ? 1.434 5.705 5.191 1.00 97.75 82 GLY A O 1
ATOM 675 N N . PHE A 1 83 ? 3.399 5.474 4.126 1.00 97.62 83 PHE A N 1
ATOM 676 C CA . PHE A 1 83 ? 3.997 4.600 5.126 1.00 97.62 83 PHE A CA 1
ATOM 677 C C . PHE A 1 83 ? 4.278 5.332 6.440 1.00 97.62 83 PHE A C 1
ATOM 679 O O . PHE A 1 83 ? 3.998 4.783 7.503 1.00 97.62 83 PHE A O 1
ATOM 686 N N . ASP A 1 84 ? 4.754 6.576 6.394 1.00 98.12 84 ASP A N 1
ATOM 687 C CA . ASP A 1 84 ? 4.975 7.394 7.590 1.00 98.12 84 ASP A CA 1
ATOM 688 C C . ASP A 1 84 ? 3.659 7.699 8.317 1.00 98.12 84 ASP A C 1
ATOM 690 O O . ASP A 1 84 ? 3.586 7.583 9.545 1.00 98.12 84 ASP A O 1
ATOM 694 N N . ALA A 1 85 ? 2.596 8.022 7.573 1.00 98.00 85 ALA A N 1
ATOM 695 C CA . ALA A 1 85 ? 1.260 8.208 8.134 1.00 98.00 85 ALA A CA 1
ATOM 696 C C . ALA A 1 85 ? 0.740 6.923 8.797 1.00 98.00 85 ALA A C 1
ATOM 698 O O . ALA A 1 85 ? 0.245 6.964 9.928 1.00 98.00 85 ALA A O 1
ATOM 699 N N . PHE A 1 86 ? 0.907 5.773 8.141 1.00 98.12 86 PHE A N 1
ATOM 700 C CA . PHE A 1 86 ? 0.515 4.484 8.702 1.00 98.12 86 PHE A CA 1
ATOM 701 C C . PHE A 1 86 ? 1.311 4.166 9.971 1.00 98.12 86 PHE A C 1
ATOM 703 O O . PHE A 1 86 ? 0.731 3.856 11.009 1.00 98.12 86 PHE A O 1
ATOM 710 N N . LEU A 1 87 ? 2.636 4.309 9.921 1.00 98.25 87 LEU A N 1
ATOM 711 C CA . LEU A 1 87 ? 3.528 4.008 11.036 1.00 98.25 87 LEU A CA 1
ATOM 712 C C . LEU A 1 87 ? 3.258 4.903 12.247 1.00 98.25 87 LEU A C 1
ATOM 714 O O . LEU A 1 87 ? 3.337 4.434 13.383 1.00 98.25 87 LEU A O 1
ATOM 718 N N . LYS A 1 88 ? 2.917 6.175 12.022 1.00 98.19 88 LYS A N 1
ATOM 719 C CA . LYS A 1 88 ? 2.473 7.076 13.087 1.00 98.19 88 LYS A CA 1
ATOM 720 C C . LYS A 1 88 ? 1.247 6.509 13.811 1.00 98.19 88 LYS A C 1
ATOM 722 O O . LYS A 1 88 ? 1.288 6.377 15.028 1.00 98.19 88 LYS A O 1
ATOM 727 N N . ASN A 1 89 ? 0.212 6.106 13.074 1.00 98.19 89 ASN A N 1
ATOM 728 C CA . ASN A 1 89 ? -1.002 5.535 13.665 1.00 98.19 89 ASN A CA 1
ATOM 729 C C . ASN A 1 89 ? -0.736 4.195 14.371 1.00 98.19 89 ASN A C 1
ATOM 731 O O . ASN A 1 89 ? -1.267 3.953 15.453 1.00 98.19 89 ASN A O 1
ATOM 735 N N . VAL A 1 90 ? 0.130 3.343 13.809 1.00 98.12 90 VAL A N 1
ATOM 736 C CA . VAL A 1 90 ? 0.541 2.082 14.451 1.00 98.12 90 VAL A CA 1
ATOM 737 C C . VAL A 1 90 ? 1.202 2.339 15.805 1.00 98.12 90 VAL A C 1
ATOM 739 O O . VAL A 1 90 ? 0.896 1.644 16.764 1.00 98.12 90 VAL A O 1
ATOM 742 N N . ARG A 1 91 ? 2.066 3.355 15.916 1.00 98.25 91 ARG A N 1
ATOM 743 C CA . ARG A 1 91 ? 2.727 3.717 17.185 1.00 98.25 91 ARG A CA 1
ATOM 744 C C . ARG A 1 91 ?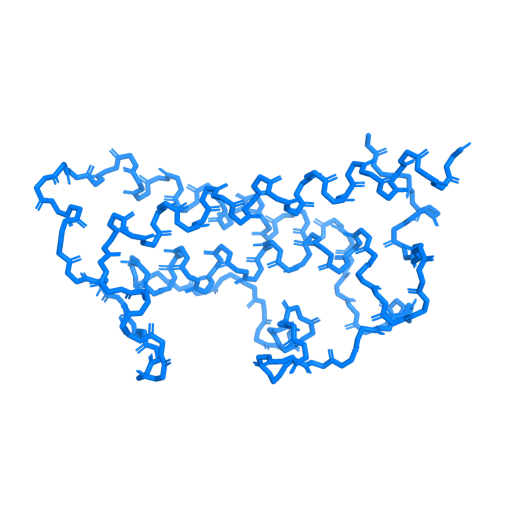 1.768 4.262 18.241 1.00 98.25 91 ARG A C 1
ATOM 746 O O . ARG A 1 91 ? 2.067 4.172 19.426 1.00 98.25 91 ARG A O 1
ATOM 753 N N . GLU A 1 92 ? 0.665 4.861 17.812 1.00 97.94 92 GLU A N 1
ATOM 754 C CA . GLU A 1 92 ? -0.367 5.409 18.697 1.00 97.94 92 GLU A CA 1
ATOM 755 C C . GLU A 1 92 ? -1.398 4.340 19.114 1.00 97.94 92 GLU A C 1
ATOM 757 O O . GLU A 1 92 ? -2.076 4.512 20.127 1.00 97.94 92 GLU A O 1
ATOM 762 N N . THR A 1 93 ? -1.478 3.225 18.375 1.00 98.38 93 THR A N 1
ATOM 763 C CA . THR A 1 93 ? -2.399 2.107 18.638 1.00 98.38 93 THR A CA 1
ATOM 764 C C . THR A 1 93 ? -1.993 1.349 19.901 1.00 98.38 93 THR A C 1
ATOM 766 O O . THR A 1 93 ? -0.852 0.906 20.028 1.00 98.38 93 THR A O 1
ATOM 769 N N . GLN A 1 94 ? -2.936 1.163 20.819 1.00 98.31 94 GLN A N 1
ATOM 770 C CA . GLN A 1 94 ? -2.762 0.368 22.033 1.00 98.31 94 GLN A CA 1
ATOM 771 C C . GLN A 1 94 ? -3.111 -1.105 21.792 1.00 98.31 94 GLN A C 1
ATOM 773 O O . GLN A 1 94 ? -3.971 -1.428 20.974 1.00 98.31 94 GLN A O 1
ATOM 778 N N . ASP A 1 95 ? -2.518 -2.012 22.572 1.00 98.38 95 ASP A N 1
ATOM 779 C CA . ASP A 1 95 ? -2.765 -3.459 22.455 1.00 98.38 95 ASP A CA 1
ATOM 780 C C . ASP A 1 95 ? -4.255 -3.828 22.569 1.00 98.38 95 ASP A C 1
ATOM 782 O O . ASP A 1 95 ? -4.735 -4.724 21.873 1.00 98.38 95 ASP A O 1
ATOM 786 N N . ALA A 1 96 ? -5.002 -3.111 23.416 1.00 98.56 96 ALA A N 1
ATOM 787 C CA . ALA A 1 96 ? -6.437 -3.319 23.604 1.00 98.56 96 ALA A CA 1
ATOM 788 C C . ALA A 1 96 ? -7.278 -2.971 22.361 1.00 98.56 96 ALA A C 1
ATOM 790 O O . ALA A 1 96 ? -8.380 -3.494 22.223 1.00 98.56 96 ALA A O 1
ATOM 791 N N . GLU A 1 97 ? -6.754 -2.141 21.452 1.00 98.56 97 GLU A N 1
ATOM 792 C CA . GLU A 1 97 ? -7.426 -1.737 20.210 1.00 98.56 97 GLU A CA 1
ATOM 793 C C . GLU A 1 97 ? -7.181 -2.732 19.064 1.00 98.56 97 GLU A C 1
ATOM 795 O O . GLU A 1 97 ? -7.924 -2.763 18.088 1.00 98.56 97 GLU A O 1
ATOM 800 N N . LEU A 1 98 ? -6.152 -3.584 19.155 1.00 98.56 98 LEU A N 1
ATOM 801 C CA . LEU A 1 98 ? -5.826 -4.561 18.110 1.00 98.56 98 LEU A CA 1
ATOM 802 C C . LEU A 1 98 ? -6.989 -5.496 17.718 1.00 98.56 98 LEU A C 1
ATOM 804 O O . LEU A 1 98 ? -7.126 -5.756 16.518 1.00 98.56 98 LEU A O 1
ATOM 808 N N . PRO A 1 99 ? -7.817 -6.026 18.643 1.00 98.56 99 PRO A N 1
ATOM 809 C CA . PRO A 1 99 ? -8.966 -6.850 18.271 1.00 98.56 99 PRO A CA 1
ATOM 810 C C . PRO A 1 99 ? -10.172 -6.040 17.768 1.00 98.56 99 PRO A C 1
ATOM 812 O O . PRO A 1 99 ? -11.127 -6.645 17.281 1.00 98.56 99 PRO A O 1
ATOM 815 N N . GLU A 1 100 ? -10.166 -4.708 17.883 1.00 98.50 100 GLU A N 1
ATOM 816 C CA . GLU A 1 100 ? -11.284 -3.870 17.448 1.00 98.50 100 GLU A CA 1
ATOM 817 C C . GLU A 1 100 ? -11.420 -3.847 15.926 1.00 98.50 100 GLU A C 1
ATOM 819 O O . GLU A 1 100 ? -10.457 -4.053 15.181 1.00 98.50 100 GLU A O 1
ATOM 824 N N . SER A 1 101 ? -12.638 -3.566 15.458 1.00 98.12 101 SER A N 1
ATOM 825 C CA . SER A 1 101 ? -12.919 -3.393 14.034 1.00 98.12 101 SER A CA 1
ATOM 826 C C . SER A 1 101 ? -12.112 -2.231 13.432 1.00 98.12 101 SER A C 1
ATOM 828 O O . SER A 1 101 ? -11.864 -1.236 14.116 1.00 98.12 101 SER A O 1
ATOM 830 N N . PRO A 1 102 ? -11.736 -2.301 12.140 1.00 98.12 102 PRO A N 1
ATOM 831 C CA . PRO A 1 102 ? -11.075 -1.196 11.456 1.00 98.12 102 PRO A CA 1
ATOM 832 C C . PRO A 1 102 ? -11.928 0.075 11.498 1.00 98.12 102 PRO A C 1
ATOM 834 O O . PRO A 1 102 ? -13.155 0.016 11.412 1.00 98.12 102 PRO A O 1
ATOM 837 N N . ARG A 1 103 ? -11.277 1.236 11.600 1.00 98.06 103 ARG A N 1
ATOM 838 C CA . ARG A 1 103 ? -11.968 2.523 11.785 1.00 98.06 103 ARG A CA 1
ATOM 839 C C . ARG A 1 103 ? -12.589 3.066 10.496 1.00 98.06 103 ARG A C 1
ATOM 841 O O . ARG A 1 103 ? -13.416 3.974 10.552 1.00 98.06 103 ARG A O 1
ATOM 848 N N . GLY A 1 104 ? -12.148 2.576 9.339 1.00 97.56 104 GLY A N 1
ATOM 849 C CA . GLY A 1 104 ? -12.556 3.058 8.025 1.00 97.56 104 GLY A CA 1
ATOM 850 C C . GLY A 1 104 ? -13.453 2.094 7.243 1.00 97.56 104 GLY A C 1
ATOM 851 O O . GLY A 1 104 ? -13.799 1.006 7.707 1.00 97.56 104 GLY A O 1
ATOM 852 N N . PRO A 1 105 ? -13.841 2.482 6.016 1.00 96.06 105 PRO A N 1
ATOM 853 C CA . PRO A 1 105 ? -14.818 1.748 5.220 1.00 96.06 105 PRO A CA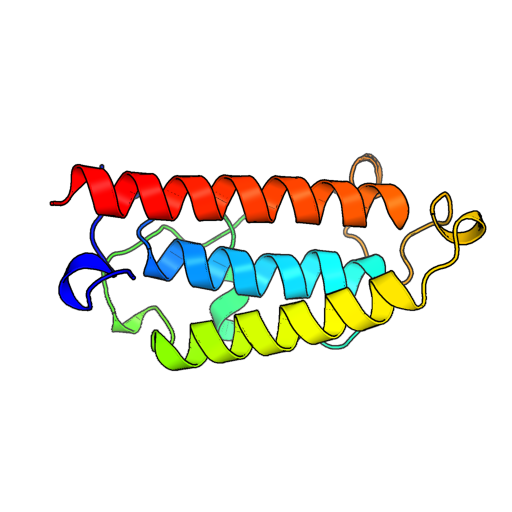 1
ATOM 854 C C . PRO A 1 105 ? -14.183 0.554 4.492 1.00 96.06 105 PRO A C 1
ATOM 856 O O . PRO A 1 105 ? -13.833 0.638 3.312 1.00 96.06 105 PRO A O 1
ATOM 859 N N . VAL A 1 106 ? -14.054 -0.578 5.185 1.00 95.19 106 VAL A N 1
ATOM 860 C CA . VAL A 1 106 ? -13.677 -1.855 4.560 1.00 95.19 106 VAL A CA 1
ATOM 861 C C . VAL A 1 106 ? -14.801 -2.320 3.630 1.00 95.19 106 VAL A C 1
ATOM 863 O O . VAL A 1 106 ? -15.972 -2.338 4.016 1.00 95.19 106 VAL A O 1
ATOM 866 N N . ARG A 1 107 ? -14.454 -2.725 2.403 1.00 90.69 107 ARG A N 1
ATOM 867 C CA . ARG A 1 107 ? -15.426 -3.287 1.450 1.00 90.69 107 ARG A CA 1
ATOM 868 C C . ARG A 1 107 ? -16.091 -4.545 2.014 1.00 90.69 107 ARG A C 1
ATOM 870 O O . ARG A 1 107 ? -15.397 -5.393 2.567 1.00 90.69 107 ARG A O 1
ATOM 877 N N . GLU A 1 108 ? -17.398 -4.701 1.797 1.00 92.38 108 GLU A N 1
ATOM 878 C CA . GLU A 1 108 ? -18.177 -5.842 2.313 1.00 92.38 108 GLU A CA 1
ATOM 879 C C . GLU A 1 108 ? -17.558 -7.199 1.957 1.00 92.38 108 GLU A C 1
ATOM 881 O O . GLU A 1 108 ? -17.377 -8.040 2.830 1.00 92.38 108 GLU A O 1
ATOM 886 N N . ASP A 1 109 ? -17.121 -7.378 0.706 1.00 91.25 109 ASP A N 1
ATOM 887 C CA . ASP A 1 109 ? -16.501 -8.617 0.211 1.00 91.25 109 ASP A CA 1
ATOM 888 C C . ASP A 1 109 ? -15.129 -8.930 0.837 1.00 91.25 109 ASP A C 1
ATOM 890 O O . ASP A 1 109 ? -14.517 -9.955 0.540 1.00 91.25 109 ASP A O 1
ATOM 894 N N . ARG A 1 110 ? -14.610 -8.027 1.673 1.00 92.12 110 ARG A N 1
ATOM 895 C CA . ARG A 1 110 ? -13.281 -8.093 2.283 1.00 92.12 110 ARG A CA 1
ATOM 896 C C . ARG A 1 110 ? -13.312 -8.028 3.809 1.00 92.12 110 ARG A C 1
ATOM 898 O O . ARG A 1 110 ? -12.265 -8.250 4.419 1.00 92.12 110 ARG A O 1
ATOM 905 N N . LYS A 1 111 ? -14.472 -7.765 4.421 1.00 93.81 111 LYS A N 1
ATOM 906 C CA . LYS A 1 111 ? -14.605 -7.572 5.873 1.00 93.81 111 LYS A CA 1
ATOM 907 C C . LYS A 1 111 ? -14.158 -8.775 6.685 1.00 93.81 111 LYS A C 1
ATOM 909 O O . LYS A 1 111 ? -13.494 -8.573 7.687 1.00 93.81 111 LYS A O 1
ATOM 914 N N . ASP A 1 112 ? -14.431 -9.995 6.229 1.00 94.81 112 ASP A N 1
ATOM 915 C CA . ASP A 1 112 ? -14.032 -11.204 6.964 1.00 94.81 112 ASP A CA 1
ATOM 916 C C . ASP A 1 112 ? -12.510 -11.341 7.087 1.00 94.81 112 ASP A C 1
ATOM 918 O O . ASP A 1 112 ? -12.001 -11.819 8.100 1.00 94.81 112 ASP A O 1
ATOM 922 N N . PHE A 1 113 ? -11.773 -10.903 6.061 1.00 95.75 113 PHE A N 1
ATOM 923 C CA . PHE A 1 113 ? -10.315 -10.979 6.037 1.00 95.75 113 PHE A CA 1
ATOM 924 C C . PHE A 1 113 ? -9.650 -9.778 6.720 1.00 95.75 113 PHE A C 1
ATOM 926 O O . PHE A 1 113 ? -8.661 -9.953 7.430 1.00 95.75 113 PHE A O 1
ATOM 933 N N . PHE A 1 114 ? -10.191 -8.575 6.517 1.00 96.81 114 PHE A N 1
ATOM 934 C CA . PHE A 1 114 ? -9.731 -7.325 7.127 1.00 96.81 114 PHE A CA 1
ATOM 935 C C . PHE A 1 114 ? -10.673 -6.918 8.267 1.00 96.81 114 PHE A C 1
ATOM 937 O O . PHE A 1 114 ? -11.316 -5.871 8.213 1.00 96.81 114 PHE A O 1
ATOM 944 N N . ASN A 1 115 ? -10.812 -7.796 9.263 1.00 96.94 115 ASN A N 1
ATOM 945 C CA . ASN A 1 115 ? -11.844 -7.695 10.302 1.00 96.94 115 ASN A CA 1
ATOM 946 C C . ASN A 1 115 ? -11.407 -6.960 11.575 1.00 96.94 115 ASN A C 1
ATOM 948 O O . ASN A 1 115 ? -12.256 -6.664 12.416 1.00 96.94 115 ASN A O 1
ATOM 952 N N . SER A 1 116 ? -10.116 -6.661 11.730 1.00 98.56 116 SER A N 1
ATOM 953 C CA . SER A 1 116 ? -9.596 -5.960 12.903 1.00 98.56 116 SER 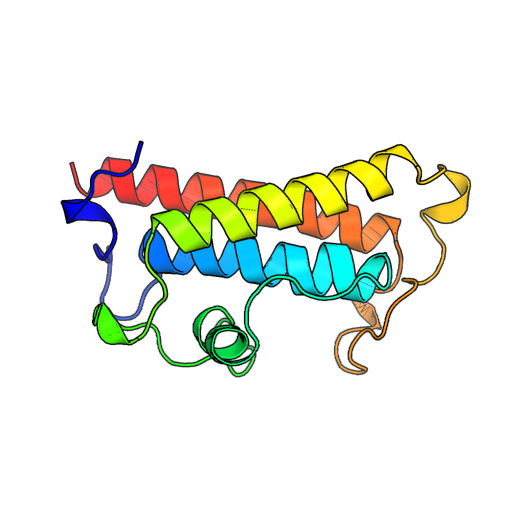A CA 1
ATOM 954 C C . SER A 1 116 ? -8.365 -5.117 12.596 1.00 98.56 116 SER A C 1
ATOM 956 O O . SER A 1 116 ? -7.664 -5.347 11.605 1.00 98.56 116 SER A O 1
ATOM 958 N N . ILE A 1 117 ? -8.077 -4.149 13.469 1.00 98.69 117 ILE A N 1
ATOM 959 C CA . ILE A 1 117 ? -6.888 -3.294 13.367 1.00 98.69 117 ILE A CA 1
ATOM 960 C C . ILE A 1 117 ? -5.616 -4.147 13.362 1.00 98.69 117 ILE A C 1
ATOM 962 O O . ILE A 1 117 ? -4.792 -4.036 12.452 1.00 98.69 117 ILE A O 1
ATOM 966 N N . GLY A 1 118 ? -5.483 -5.064 14.321 1.00 98.56 118 GLY A N 1
ATOM 967 C CA . GLY A 1 118 ? -4.325 -5.948 14.430 1.00 98.56 118 GLY A CA 1
ATOM 968 C C . GLY A 1 118 ? -4.163 -6.856 13.211 1.00 98.56 118 GLY A C 1
ATOM 969 O O . GLY A 1 118 ? -3.043 -7.043 12.725 1.00 98.56 118 GLY A O 1
ATOM 970 N N . LYS A 1 119 ? -5.271 -7.368 12.655 1.00 98.25 119 LYS A N 1
ATOM 971 C CA . LYS A 1 119 ? -5.226 -8.174 11.431 1.00 98.25 119 LYS A CA 1
ATOM 972 C C . LYS A 1 119 ? -4.724 -7.362 10.242 1.00 98.25 119 LYS A C 1
ATOM 974 O O . LYS A 1 119 ? -3.864 -7.845 9.503 1.00 98.25 119 LYS A O 1
ATOM 979 N N . ASN A 1 120 ? -5.209 -6.137 10.070 1.00 98.31 120 ASN A N 1
ATOM 980 C CA . ASN A 1 120 ? -4.782 -5.280 8.970 1.00 98.31 120 ASN A CA 1
ATOM 981 C C . ASN A 1 120 ? -3.300 -4.910 9.090 1.00 98.31 120 ASN A C 1
ATOM 983 O O . ASN A 1 120 ? -2.575 -5.020 8.103 1.00 98.31 120 ASN A O 1
ATOM 987 N N . ILE A 1 121 ? -2.824 -4.558 10.291 1.00 98.50 121 ILE A N 1
ATOM 988 C CA . ILE A 1 121 ? -1.400 -4.282 10.541 1.00 98.50 121 ILE A CA 1
ATOM 989 C C . ILE A 1 121 ? -0.543 -5.496 10.174 1.00 98.50 121 ILE A C 1
ATOM 991 O O . ILE A 1 121 ? 0.431 -5.362 9.431 1.00 98.50 121 ILE A O 1
ATOM 995 N N . GLN A 1 122 ? -0.929 -6.691 10.634 1.00 98.25 122 GLN A N 1
ATOM 996 C CA . GLN A 1 122 ? -0.233 -7.930 10.290 1.00 98.25 122 GLN A CA 1
ATOM 997 C C . GLN A 1 122 ? -0.164 -8.134 8.771 1.00 98.25 122 GLN A C 1
ATOM 999 O O . GLN A 1 122 ? 0.903 -8.446 8.240 1.00 98.25 122 GLN A O 1
ATOM 1004 N N . VAL A 1 123 ? -1.287 -7.961 8.066 1.00 97.81 123 VAL A N 1
ATOM 1005 C CA . VAL A 1 123 ? -1.334 -8.111 6.606 1.00 97.81 123 VAL A CA 1
ATOM 1006 C C . VAL A 1 123 ? -0.402 -7.112 5.930 1.00 97.81 123 VAL A C 1
ATOM 1008 O O . VAL A 1 123 ? 0.346 -7.519 5.045 1.00 97.81 123 VAL A O 1
ATOM 1011 N N . MET A 1 124 ? -0.386 -5.850 6.365 1.00 97.94 124 MET A N 1
ATOM 1012 C CA . MET A 1 124 ? 0.484 -4.831 5.775 1.00 97.94 124 MET A CA 1
ATOM 1013 C C . MET A 1 124 ? 1.969 -5.151 5.943 1.00 97.94 124 MET A C 1
ATOM 1015 O O . MET A 1 124 ? 2.730 -4.985 4.994 1.00 97.94 124 MET A O 1
ATOM 1019 N N . ILE A 1 125 ? 2.385 -5.674 7.099 1.00 97.31 125 ILE A N 1
ATOM 1020 C CA . ILE A 1 125 ? 3.778 -6.087 7.332 1.00 97.31 125 ILE A CA 1
ATOM 1021 C C . ILE A 1 125 ? 4.181 -7.216 6.374 1.00 97.31 125 ILE A C 1
ATOM 1023 O O . ILE A 1 125 ? 5.239 -7.158 5.739 1.00 97.31 125 ILE A O 1
ATOM 1027 N N . LEU A 1 126 ? 3.340 -8.250 6.261 1.00 98.06 126 LEU A N 1
ATOM 1028 C CA . LEU A 1 126 ? 3.612 -9.400 5.395 1.00 98.06 126 LEU A CA 1
ATOM 1029 C C . LEU A 1 126 ? 3.605 -9.008 3.912 1.00 98.06 126 LEU A C 1
ATOM 1031 O O . LEU A 1 126 ? 4.483 -9.433 3.161 1.00 98.06 126 LEU A O 1
ATOM 1035 N N . HIS A 1 127 ? 2.640 -8.182 3.506 1.00 97.25 127 HIS A N 1
ATOM 1036 C CA . HIS A 1 127 ? 2.492 -7.671 2.143 1.00 97.25 127 HIS A CA 1
ATOM 1037 C C . HIS A 1 127 ? 3.696 -6.824 1.720 1.00 97.25 127 HIS A C 1
ATOM 1039 O O . HIS A 1 127 ? 4.307 -7.110 0.686 1.00 97.25 127 HIS A O 1
ATOM 1045 N N . ASP A 1 128 ? 4.097 -5.858 2.551 1.00 97.25 128 ASP A N 1
ATOM 1046 C CA . ASP A 1 128 ? 5.234 -4.979 2.265 1.00 97.25 128 ASP A CA 1
ATOM 1047 C C . ASP A 1 128 ? 6.536 -5.780 2.126 1.00 97.25 128 ASP A C 1
ATOM 1049 O O . ASP A 1 128 ? 7.263 -5.657 1.135 1.00 97.25 128 ASP A O 1
ATOM 1053 N N . THR A 1 129 ? 6.779 -6.694 3.070 1.00 97.25 129 THR A N 1
ATOM 1054 C CA . THR A 1 129 ? 7.960 -7.569 3.057 1.00 97.25 129 THR A CA 1
ATOM 1055 C C . THR A 1 129 ? 8.001 -8.441 1.801 1.00 97.25 129 THR A C 1
ATOM 1057 O O . THR A 1 129 ? 9.048 -8.553 1.155 1.00 97.25 129 THR A O 1
ATOM 1060 N N . HIS A 1 130 ? 6.866 -9.034 1.419 1.00 97.62 130 HIS A N 1
ATOM 1061 C CA . HIS A 1 130 ? 6.764 -9.895 0.244 1.00 97.62 130 HIS A CA 1
ATOM 1062 C C . HIS A 1 130 ? 7.130 -9.148 -1.045 1.00 97.62 130 HIS A C 1
ATOM 1064 O O . HIS A 1 130 ? 8.006 -9.592 -1.793 1.00 97.62 130 HIS A O 1
ATOM 1070 N N . HIS A 1 131 ? 6.515 -7.992 -1.297 1.00 97.19 131 HIS A N 1
ATOM 1071 C CA . HIS A 1 131 ? 6.743 -7.260 -2.545 1.00 97.19 131 HIS A CA 1
ATOM 1072 C C . HIS A 1 131 ? 8.094 -6.543 -2.583 1.00 97.19 131 HIS A C 1
ATOM 1074 O O . HIS A 1 131 ? 8.694 -6.436 -3.655 1.00 97.19 131 HIS A O 1
ATOM 1080 N N . ARG A 1 132 ? 8.656 -6.141 -1.436 1.00 94.75 132 ARG A N 1
ATOM 1081 C CA . ARG A 1 132 ? 10.064 -5.716 -1.366 1.00 94.75 132 ARG A CA 1
ATOM 1082 C C . ARG A 1 132 ? 11.019 -6.846 -1.745 1.00 94.75 132 ARG A C 1
ATOM 1084 O O . ARG A 1 132 ? 11.955 -6.614 -2.513 1.00 94.75 132 ARG A O 1
ATOM 1091 N N . GLY A 1 133 ? 10.759 -8.067 -1.277 1.00 95.50 133 GLY A N 1
ATOM 1092 C CA . GLY A 1 133 ? 11.486 -9.263 -1.708 1.00 95.50 133 GLY A CA 1
ATOM 1093 C C . GLY A 1 133 ? 11.359 -9.503 -3.214 1.00 95.50 133 GLY A C 1
ATOM 1094 O O . GLY A 1 133 ? 12.358 -9.732 -3.893 1.00 95.50 133 GLY A O 1
ATOM 1095 N N . GLN A 1 134 ? 10.151 -9.359 -3.762 1.00 95.00 134 GLN A N 1
ATOM 1096 C CA . GLN A 1 134 ? 9.900 -9.472 -5.199 1.00 95.00 134 GLN A CA 1
ATOM 1097 C C . GLN A 1 134 ? 10.692 -8.442 -6.019 1.00 95.00 134 GLN A C 1
ATOM 1099 O O . GLN A 1 134 ? 11.328 -8.813 -7.004 1.00 95.00 134 GLN A O 1
ATOM 1104 N N . MET A 1 135 ? 10.725 -7.173 -5.596 1.00 94.19 135 MET A N 1
ATOM 1105 C CA . MET A 1 135 ? 11.541 -6.139 -6.248 1.00 94.19 135 MET A CA 1
ATOM 1106 C C . MET A 1 135 ? 13.035 -6.488 -6.227 1.00 94.19 135 MET A C 1
ATOM 1108 O O . MET A 1 135 ? 13.722 -6.325 -7.237 1.00 94.19 135 MET A O 1
ATOM 1112 N N . ALA A 1 136 ? 13.541 -6.993 -5.097 1.00 92.25 136 ALA A N 1
ATOM 1113 C CA . ALA A 1 136 ? 14.934 -7.417 -4.979 1.00 92.25 136 ALA A CA 1
ATOM 1114 C C . ALA A 1 136 ? 15.258 -8.598 -5.910 1.00 92.25 136 ALA A C 1
ATOM 1116 O O . ALA A 1 136 ? 16.300 -8.586 -6.564 1.00 92.25 136 ALA A O 1
ATOM 1117 N N . MET A 1 137 ? 14.356 -9.580 -6.021 1.00 92.81 137 MET A N 1
ATOM 1118 C CA . MET A 1 137 ? 14.514 -10.711 -6.942 1.00 92.81 137 MET A CA 1
ATOM 1119 C C . MET A 1 137 ? 14.547 -10.261 -8.403 1.00 92.81 137 MET A C 1
ATOM 1121 O O . MET A 1 137 ? 15.445 -10.670 -9.131 1.00 92.81 137 MET A O 1
ATOM 1125 N N . ILE A 1 138 ? 13.629 -9.384 -8.824 1.00 92.44 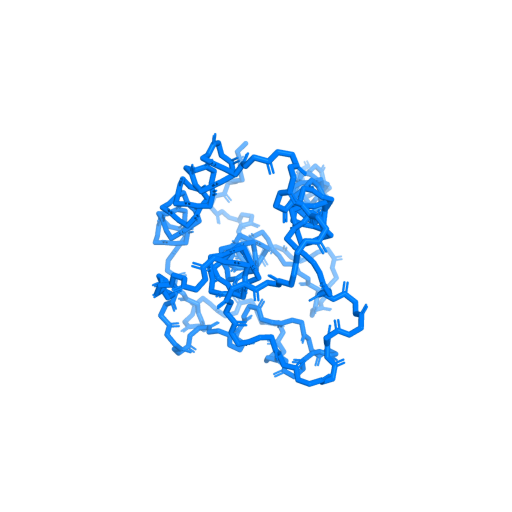138 ILE A N 1
ATOM 1126 C CA . ILE A 1 138 ? 13.620 -8.840 -10.193 1.00 92.44 138 ILE A CA 1
ATOM 1127 C C . ILE A 1 138 ? 14.947 -8.135 -10.488 1.00 92.44 138 ILE A C 1
ATOM 1129 O O . ILE A 1 138 ? 15.587 -8.422 -11.494 1.00 92.44 138 ILE A O 1
ATOM 1133 N N . SER A 1 139 ? 15.408 -7.276 -9.575 1.00 87.88 139 SER A N 1
ATOM 1134 C CA . SER A 1 139 ? 16.686 -6.575 -9.732 1.00 87.88 139 SER A CA 1
ATOM 1135 C C . SER A 1 139 ? 17.885 -7.524 -9.803 1.00 87.88 139 SER A C 1
ATOM 1137 O O . SER A 1 139 ? 18.865 -7.195 -10.463 1.00 87.88 139 SER A O 1
ATOM 1139 N N . LYS A 1 140 ? 17.839 -8.669 -9.111 1.00 89.56 140 LYS A N 1
ATOM 1140 C CA . LYS A 1 140 ? 18.921 -9.659 -9.112 1.00 89.56 140 LYS A CA 1
ATOM 1141 C C . LYS A 1 140 ? 18.933 -10.529 -10.368 1.00 89.56 140 LYS A C 1
ATOM 1143 O O . LYS A 1 140 ? 20.005 -10.973 -10.751 1.00 89.56 140 LYS A O 1
ATOM 1148 N N . LEU A 1 141 ? 17.767 -10.803 -10.948 1.00 89.12 141 LEU A N 1
ATOM 1149 C CA . LEU A 1 141 ? 17.617 -11.652 -12.134 1.00 89.12 141 LEU A CA 1
ATOM 1150 C C . LEU A 1 141 ? 17.752 -10.876 -13.453 1.00 89.12 141 LEU A C 1
ATOM 1152 O O . LEU A 1 141 ? 17.982 -11.500 -14.482 1.00 89.12 141 LEU A O 1
ATOM 1156 N N . ASN A 1 142 ? 17.609 -9.546 -13.425 1.00 81.75 142 ASN A N 1
ATOM 1157 C CA . ASN A 1 142 ? 17.814 -8.682 -14.593 1.00 81.75 142 ASN A CA 1
ATOM 1158 C C . ASN A 1 142 ? 19.283 -8.250 -14.804 1.00 81.75 142 ASN A C 1
ATOM 1160 O O . ASN A 1 142 ? 19.616 -7.708 -15.854 1.00 81.75 142 ASN A O 1
ATOM 1164 N N . GLY A 1 143 ? 20.143 -8.430 -13.795 1.00 59.62 143 GLY A N 1
ATOM 1165 C CA . GLY A 1 143 ? 21.571 -8.085 -13.843 1.00 59.62 143 GLY A CA 1
ATOM 1166 C C . GLY A 1 143 ? 22.460 -9.304 -14.011 1.00 59.62 143 GLY A C 1
ATOM 1167 O O . GLY A 1 143 ? 23.586 -9.109 -14.516 1.00 59.62 143 GLY A O 1
#

Radius of gyration: 15.47 Å; chains: 1; bounding box: 40×23×45 Å

pLDDT: mean 94.53, std 5.64, range [59.62, 98.69]